Protein AF-A0A345Z9Q2-F1 (afdb_monomer_lite)

Secondary structure (DSSP, 8-state):
-EEEETTEEEEEEEESS-GGG--TT-EEEETTEEEEEEEEEE-STT-EEEEEEEEHHHHHHSGGGG--TT----EEEPPPTT------

Structure (mmCIF, N/CA/C/O backbone):
data_AF-A0A345Z9Q2-F1
#
_entry.id   AF-A0A345Z9Q2-F1
#
loop_
_atom_site.group_PDB
_atom_site.id
_atom_site.type_symbol
_atom_site.label_atom_id
_atom_site.label_alt_id
_atom_site.label_comp_id
_atom_site.label_asym_id
_atom_site.label_entity_id
_atom_site.label_seq_id
_atom_site.pdbx_PDB_ins_code
_atom_site.Cartn_x
_atom_site.Cartn_y
_atom_site.Cartn_z
_atom_site.occupancy
_atom_site.B_iso_or_equiv
_atom_site.auth_seq_id
_atom_site.auth_comp_id
_atom_site.auth_asym_id
_atom_site.auth_atom_id
_atom_site.pdbx_PDB_model_num
ATOM 1 N N . ASP A 1 1 ? -1.124 -5.280 9.890 1.00 91.50 1 ASP A N 1
ATOM 2 C CA . ASP A 1 1 ? -1.691 -4.687 11.123 1.00 91.50 1 ASP A CA 1
AT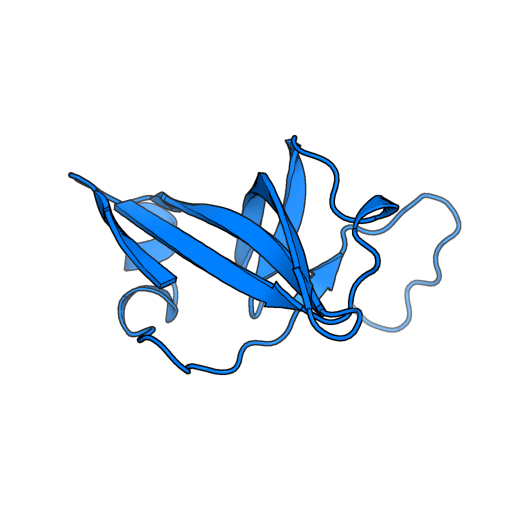OM 3 C C . ASP A 1 1 ? -2.602 -3.536 10.754 1.00 91.50 1 ASP A C 1
ATOM 5 O O . ASP A 1 1 ? -2.437 -2.990 9.669 1.00 91.50 1 ASP A O 1
ATOM 9 N N . ILE A 1 2 ? -3.570 -3.214 11.608 1.00 96.38 2 ILE A N 1
ATOM 10 C CA . ILE A 1 2 ? -4.548 -2.148 11.371 1.00 96.38 2 ILE A CA 1
ATOM 11 C C . ILE A 1 2 ? -4.628 -1.300 12.633 1.00 96.38 2 ILE A C 1
ATOM 13 O O . ILE A 1 2 ? -4.756 -1.846 13.728 1.00 96.38 2 ILE A O 1
ATOM 17 N N . GLN A 1 3 ? -4.542 0.015 12.473 1.00 97.44 3 GLN A N 1
ATOM 18 C CA . GLN A 1 3 ? -4.661 0.984 13.553 1.00 97.44 3 GLN A CA 1
ATOM 19 C C . GLN A 1 3 ? -5.684 2.050 13.163 1.00 97.44 3 GLN A C 1
ATOM 21 O O . GLN A 1 3 ? -5.554 2.693 12.122 1.00 97.44 3 GLN A O 1
ATOM 26 N N . SER A 1 4 ? -6.687 2.257 14.012 1.00 96.06 4 SER A N 1
ATOM 27 C CA . SER A 1 4 ? -7.664 3.329 13.827 1.00 96.06 4 SER A CA 1
ATOM 28 C C . SER A 1 4 ? -7.042 4.694 14.120 1.00 96.06 4 SER A C 1
ATOM 30 O O . SER A 1 4 ? -6.316 4.866 15.100 1.00 96.06 4 SER A O 1
ATOM 32 N N . LEU A 1 5 ? -7.362 5.670 13.277 1.00 96.69 5 LEU A N 1
ATOM 33 C CA . LEU A 1 5 ? -7.060 7.089 13.443 1.00 96.69 5 LEU A CA 1
ATOM 34 C C . LEU A 1 5 ? -8.381 7.853 13.632 1.00 96.69 5 LEU A C 1
ATOM 36 O O . LEU A 1 5 ? -9.460 7.301 13.431 1.00 96.69 5 LEU A O 1
ATOM 40 N N . LYS A 1 6 ? -8.319 9.144 13.986 1.00 95.06 6 LYS A N 1
ATOM 41 C CA . LYS A 1 6 ? -9.521 9.959 14.264 1.00 95.06 6 LYS A CA 1
ATOM 42 C C . LYS A 1 6 ? -10.540 9.967 13.108 1.00 95.06 6 LYS A C 1
ATOM 44 O O . LYS A 1 6 ? -11.738 9.967 13.359 1.00 95.06 6 LYS A O 1
ATOM 49 N N . GLN A 1 7 ? -10.060 10.009 11.866 1.00 95.75 7 GLN A N 1
ATOM 50 C CA . GLN A 1 7 ? -10.869 10.039 10.633 1.00 95.75 7 GLN A CA 1
ATOM 51 C C . GLN A 1 7 ? -10.246 9.160 9.539 1.00 95.75 7 GLN A C 1
ATOM 53 O O . GLN A 1 7 ? -10.341 9.450 8.349 1.00 95.75 7 GLN A O 1
ATOM 58 N N . GLY A 1 8 ? -9.521 8.124 9.949 1.00 97.56 8 GLY A N 1
ATOM 59 C CA . GLY A 1 8 ? -8.729 7.328 9.030 1.00 97.56 8 GLY A CA 1
ATOM 60 C C . GLY A 1 8 ? -8.335 5.986 9.616 1.00 97.56 8 GLY A C 1
ATOM 61 O O . GLY A 1 8 ? -8.622 5.673 10.771 1.00 97.56 8 GLY A O 1
ATOM 62 N N . MET A 1 9 ? -7.637 5.204 8.811 1.00 98.06 9 MET A N 1
ATOM 63 C CA . MET A 1 9 ? -7.053 3.934 9.209 1.00 98.06 9 MET A CA 1
ATOM 64 C C . MET A 1 9 ? -5.630 3.858 8.681 1.00 98.06 9 MET A C 1
ATOM 66 O O . MET A 1 9 ? -5.386 4.076 7.495 1.00 98.06 9 MET A O 1
ATOM 70 N N . ARG A 1 10 ? -4.696 3.494 9.557 1.00 98.50 10 ARG A N 1
ATOM 71 C CA . ARG A 1 10 ? -3.346 3.105 9.165 1.00 98.50 10 ARG A CA 1
ATOM 72 C C . ARG A 1 10 ? -3.305 1.600 8.957 1.00 98.50 10 ARG A C 1
ATOM 74 O O . ARG A 1 10 ? -3.665 0.823 9.844 1.00 98.50 10 ARG A O 1
ATOM 81 N N . LEU A 1 11 ? -2.837 1.191 7.787 1.00 98.50 11 LEU A N 1
ATOM 82 C CA . LEU A 1 11 ? -2.745 -0.202 7.371 1.00 98.50 11 LEU A CA 1
ATOM 83 C C . LEU A 1 11 ? -1.283 -0.563 7.163 1.00 98.50 11 LEU A C 1
ATOM 85 O O . LEU A 1 11 ? -0.580 0.118 6.428 1.00 98.50 11 LEU A O 1
ATOM 89 N N . LYS A 1 12 ? -0.842 -1.665 7.765 1.00 98.19 12 LYS A N 1
ATOM 90 C CA . LYS A 1 12 ? 0.453 -2.295 7.493 1.00 98.19 12 LYS A CA 1
ATOM 91 C C . LYS A 1 12 ? 0.225 -3.566 6.688 1.00 98.19 12 LYS A C 1
ATOM 93 O O . LYS A 1 12 ? -0.317 -4.538 7.226 1.00 98.19 12 LYS A O 1
ATOM 98 N N . ILE A 1 13 ? 0.653 -3.549 5.431 1.00 98.25 13 ILE A N 1
ATOM 99 C CA . ILE A 1 13 ? 0.394 -4.583 4.427 1.00 98.25 13 ILE A CA 1
ATOM 100 C C . ILE A 1 13 ? 1.692 -5.348 4.165 1.00 98.25 13 ILE A C 1
ATOM 102 O O . ILE A 1 13 ? 2.725 -4.755 3.860 1.00 98.25 13 ILE A O 1
ATOM 106 N N . SER A 1 14 ? 1.649 -6.673 4.309 1.00 97.69 14 SER A N 1
ATOM 107 C CA . SER A 1 14 ? 2.764 -7.550 3.936 1.00 97.69 14 SER A CA 1
ATOM 108 C C . SER A 1 14 ? 2.688 -7.896 2.451 1.00 97.69 14 SER A C 1
ATOM 110 O O . SER A 1 14 ? 1.605 -8.120 1.920 1.00 97.69 14 SER A O 1
ATOM 112 N N . THR A 1 15 ? 3.836 -7.937 1.782 1.00 97.38 15 THR A N 1
ATOM 113 C CA . THR A 1 15 ? 3.932 -8.157 0.337 1.00 97.38 15 THR A CA 1
ATOM 114 C C . THR A 1 15 ? 5.220 -8.894 -0.025 1.00 97.38 15 THR A C 1
ATOM 116 O O . THR A 1 15 ? 6.179 -8.923 0.747 1.00 97.38 15 THR A O 1
ATOM 119 N N . ARG A 1 16 ? 5.235 -9.484 -1.221 1.00 96.06 16 ARG A N 1
ATOM 120 C CA . ARG A 1 16 ? 6.427 -10.076 -1.843 1.00 96.06 16 ARG A CA 1
ATOM 121 C C . ARG A 1 16 ? 7.179 -9.102 -2.752 1.00 96.06 16 ARG A C 1
ATOM 123 O O . ARG A 1 16 ? 8.184 -9.491 -3.336 1.00 96.06 16 ARG A O 1
ATOM 130 N N . TYR A 1 17 ? 6.715 -7.858 -2.893 1.00 96.69 17 TYR A N 1
ATOM 131 C CA . TYR A 1 17 ? 7.513 -6.836 -3.563 1.00 96.69 17 TYR A CA 1
ATOM 132 C C . TYR A 1 17 ? 8.849 -6.630 -2.842 1.00 96.69 17 TYR A C 1
ATOM 134 O O . TYR A 1 17 ? 8.920 -6.639 -1.609 1.00 96.69 17 TYR A O 1
ATOM 142 N N . ASP A 1 18 ? 9.906 -6.417 -3.627 1.00 94.62 18 ASP A N 1
ATOM 143 C CA . ASP A 1 18 ? 11.222 -6.070 -3.098 1.00 94.62 18 ASP A CA 1
ATOM 144 C C . ASP A 1 18 ? 11.119 -4.753 -2.318 1.00 94.62 18 ASP A C 1
ATOM 146 O O . ASP A 1 18 ? 10.517 -3.783 -2.792 1.00 94.62 18 ASP A O 1
ATOM 150 N N . LEU A 1 19 ? 11.724 -4.702 -1.132 1.00 94.69 19 LEU A N 1
ATOM 151 C CA . LEU A 1 19 ? 11.752 -3.516 -0.282 1.00 94.69 19 LEU A CA 1
ATOM 152 C C . LEU A 1 19 ? 12.288 -2.275 -1.015 1.00 94.69 19 LEU A C 1
ATOM 154 O O . LEU A 1 19 ? 11.822 -1.166 -0.750 1.00 94.69 19 LEU A O 1
ATOM 158 N N . LYS A 1 20 ? 13.240 -2.441 -1.942 1.00 92.69 20 LYS A N 1
ATOM 159 C CA . LYS A 1 20 ? 13.788 -1.363 -2.782 1.00 92.69 20 LYS A CA 1
ATOM 160 C C . LYS A 1 20 ? 12.737 -0.739 -3.694 1.00 92.69 20 LYS A C 1
ATOM 162 O O . LYS A 1 20 ? 12.875 0.417 -4.060 1.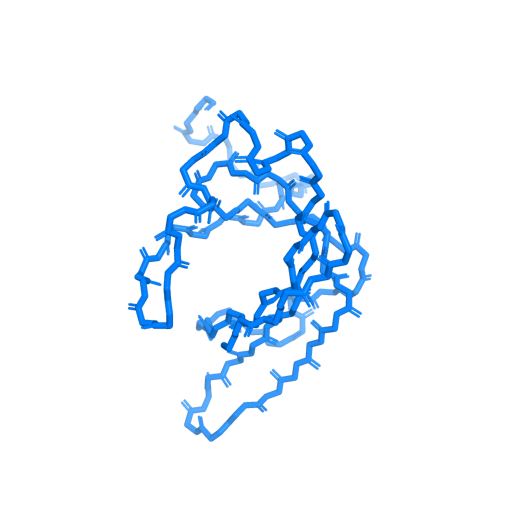00 92.69 20 LYS A O 1
ATOM 167 N N . SER A 1 21 ? 11.697 -1.488 -4.048 1.00 93.06 21 SER A N 1
ATOM 168 C CA . SER A 1 21 ? 10.624 -1.016 -4.924 1.00 93.06 21 SER A CA 1
ATOM 169 C C . SER A 1 21 ? 9.483 -0.294 -4.203 1.00 93.06 21 SER A C 1
ATOM 171 O O . SER A 1 21 ? 8.604 0.254 -4.862 1.00 93.06 21 SER A O 1
ATOM 173 N N . LEU A 1 22 ? 9.485 -0.305 -2.868 1.00 96.56 22 LEU A N 1
ATOM 174 C CA . LEU A 1 22 ? 8.444 0.272 -2.020 1.00 96.56 22 LEU A CA 1
ATOM 175 C C . LEU A 1 22 ? 8.883 1.637 -1.490 1.00 96.56 22 LEU A C 1
ATOM 177 O O . LEU A 1 22 ? 9.049 1.789 -0.293 1.00 96.56 22 LEU A O 1
ATOM 181 N N . GLU A 1 23 ? 9.158 2.619 -2.338 1.00 97.00 23 GLU A N 1
ATOM 182 C CA . GLU A 1 23 ? 9.667 3.921 -1.880 1.00 97.00 23 GLU A CA 1
ATOM 183 C C . GLU A 1 23 ? 8.636 4.693 -1.033 1.00 97.00 23 GLU A C 1
ATOM 185 O O . GLU A 1 23 ? 7.439 4.666 -1.309 1.00 97.00 23 GLU A O 1
ATOM 190 N N . ILE A 1 24 ? 9.093 5.398 0.010 1.00 98.25 24 ILE A N 1
ATOM 191 C CA . ILE A 1 24 ? 8.218 6.298 0.781 1.00 98.25 24 ILE A CA 1
ATOM 192 C C . ILE A 1 24 ? 7.808 7.458 -0.130 1.00 98.25 24 ILE A C 1
ATOM 194 O O . ILE A 1 24 ? 8.654 8.039 -0.805 1.00 98.25 24 ILE A O 1
ATOM 198 N N . GLY A 1 25 ? 6.518 7.785 -0.144 1.00 97.94 25 GLY A N 1
ATOM 199 C CA . GLY A 1 25 ? 5.923 8.758 -1.057 1.00 97.94 25 GLY A CA 1
ATOM 200 C C . GLY A 1 25 ? 5.454 8.161 -2.385 1.00 97.94 25 GLY A C 1
ATOM 201 O O . GLY A 1 25 ? 4.713 8.827 -3.104 1.00 97.94 25 GLY A O 1
ATOM 202 N N . ALA A 1 26 ? 5.817 6.914 -2.707 1.00 97.69 26 ALA A N 1
ATOM 203 C CA . ALA A 1 26 ? 5.296 6.248 -3.893 1.00 97.69 26 ALA A CA 1
ATOM 204 C C . ALA A 1 26 ? 3.817 5.881 -3.719 1.00 97.69 26 ALA A C 1
ATOM 206 O O . ALA A 1 26 ? 3.362 5.529 -2.625 1.00 97.69 26 ALA A O 1
ATOM 207 N N . SER A 1 27 ? 3.086 5.921 -4.829 1.00 98.19 27 SER A N 1
ATOM 208 C CA . SER A 1 27 ? 1.717 5.427 -4.906 1.00 98.19 27 SER A CA 1
ATOM 209 C C . SER A 1 27 ? 1.697 3.920 -5.167 1.00 98.19 27 SER A C 1
ATOM 211 O O . SER A 1 27 ? 2.483 3.383 -5.953 1.00 98.19 27 SER A O 1
ATOM 213 N N . ILE A 1 28 ? 0.782 3.233 -4.492 1.00 98.50 28 ILE A N 1
ATOM 214 C CA . ILE A 1 28 ? 0.514 1.810 -4.670 1.00 98.50 28 ILE A CA 1
ATOM 215 C C . ILE A 1 28 ? -0.994 1.583 -4.595 1.00 98.50 28 ILE A C 1
ATOM 217 O O . ILE A 1 28 ? -1.663 2.033 -3.661 1.00 98.50 28 ILE A O 1
ATOM 221 N N . ALA A 1 29 ? -1.544 0.903 -5.594 1.00 98.56 29 ALA A N 1
ATOM 222 C CA . ALA A 1 29 ? -2.948 0.543 -5.611 1.00 98.56 29 ALA A CA 1
ATOM 223 C C . ALA A 1 29 ? -3.171 -0.671 -4.703 1.00 98.56 29 ALA A C 1
ATOM 225 O O . ALA A 1 29 ? -2.561 -1.726 -4.878 1.00 98.56 29 ALA A O 1
ATOM 226 N N . CYS A 1 30 ? -4.061 -0.513 -3.728 1.00 98.56 30 CYS A N 1
ATOM 227 C CA . CYS A 1 30 ? -4.486 -1.549 -2.794 1.00 98.56 30 CYS A CA 1
ATOM 228 C C . CYS A 1 30 ? -5.923 -1.950 -3.145 1.00 98.56 30 CYS A C 1
ATOM 230 O O . CYS A 1 30 ? -6.862 -1.235 -2.806 1.00 98.56 30 CYS A O 1
ATOM 232 N N . SER A 1 31 ? -6.100 -3.053 -3.876 1.00 98.38 31 SER A N 1
ATOM 233 C CA . SER A 1 31 ? -7.379 -3.467 -4.479 1.00 98.38 31 SER A CA 1
ATOM 234 C C . SER A 1 31 ? -8.072 -2.331 -5.251 1.00 98.38 31 SER A C 1
ATOM 236 O O . SER A 1 31 ? -9.267 -2.101 -5.091 1.00 98.38 31 SER A O 1
ATOM 238 N N . GLY A 1 32 ? -7.302 -1.598 -6.063 1.00 97.94 32 GLY A N 1
ATOM 239 C CA . GLY A 1 32 ? -7.786 -0.465 -6.865 1.00 97.94 32 GLY A CA 1
ATOM 240 C C . GLY A 1 32 ? -7.801 0.887 -6.139 1.00 97.94 32 GLY A C 1
ATOM 241 O O . GLY A 1 32 ? -8.058 1.910 -6.763 1.00 97.94 32 GLY A O 1
ATOM 242 N N . ILE A 1 33 ? -7.489 0.925 -4.841 1.00 98.56 33 ILE A N 1
ATOM 243 C CA . ILE A 1 33 ? -7.455 2.161 -4.051 1.00 98.56 33 ILE A CA 1
ATOM 244 C C . ILE A 1 33 ? -6.028 2.703 -4.064 1.00 98.56 33 ILE A C 1
ATOM 246 O O . ILE A 1 33 ? -5.134 2.108 -3.459 1.00 98.56 33 ILE A O 1
ATOM 250 N N . CYS A 1 34 ? -5.798 3.814 -4.761 1.00 98.50 34 CYS A N 1
ATOM 2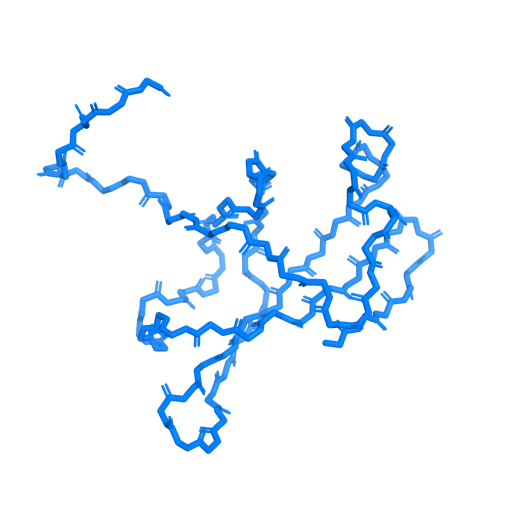51 C CA . CYS A 1 34 ? -4.484 4.449 -4.806 1.00 98.50 34 CYS A CA 1
ATOM 252 C C . CYS A 1 34 ? -4.149 5.075 -3.446 1.00 98.50 34 CYS A C 1
ATOM 254 O O . CYS A 1 34 ? -4.843 5.983 -2.989 1.00 98.50 34 CYS A O 1
ATOM 256 N N . LEU A 1 35 ? -3.092 4.580 -2.798 1.00 98.69 35 LEU A N 1
ATOM 257 C CA . LEU A 1 35 ? -2.629 5.053 -1.495 1.00 98.69 35 LEU A CA 1
ATOM 258 C C . LEU A 1 35 ? -1.126 5.337 -1.523 1.00 98.69 35 LEU A C 1
ATOM 260 O O . LEU A 1 35 ? -0.377 4.747 -2.302 1.00 98.69 35 LEU A O 1
ATOM 264 N N . THR A 1 36 ? -0.682 6.229 -0.641 1.00 98.69 36 THR A N 1
ATOM 265 C CA . THR A 1 36 ? 0.722 6.643 -0.543 1.00 98.69 36 THR A CA 1
ATOM 266 C C . THR A 1 36 ? 1.447 5.854 0.539 1.00 98.69 36 THR A C 1
ATOM 268 O O . THR A 1 36 ? 0.990 5.788 1.682 1.00 98.69 36 THR A O 1
ATOM 271 N N . ILE A 1 37 ? 2.605 5.287 0.198 1.00 98.75 37 ILE A N 1
ATOM 272 C CA . ILE A 1 37 ? 3.482 4.608 1.157 1.00 98.75 37 ILE A CA 1
ATOM 273 C C . ILE A 1 37 ? 4.073 5.639 2.125 1.00 98.75 37 ILE A C 1
ATOM 275 O O . ILE A 1 37 ? 4.795 6.543 1.710 1.00 98.75 37 ILE A O 1
ATOM 279 N N . ILE A 1 38 ? 3.817 5.475 3.422 1.00 98.56 38 ILE A N 1
ATOM 280 C CA . ILE A 1 38 ? 4.336 6.355 4.488 1.00 98.56 38 ILE A CA 1
ATOM 281 C C . ILE A 1 38 ? 5.438 5.702 5.330 1.00 98.56 38 ILE A C 1
ATOM 283 O O . ILE A 1 38 ? 6.194 6.380 6.018 1.00 98.56 38 ILE A O 1
ATOM 287 N N . GLU A 1 39 ? 5.535 4.375 5.293 1.00 98.62 39 GLU A N 1
ATOM 288 C CA . GLU A 1 39 ? 6.518 3.596 6.042 1.00 98.62 39 GLU A CA 1
ATOM 289 C C . GLU A 1 39 ? 6.747 2.267 5.324 1.00 98.62 39 GLU A C 1
ATOM 291 O O . GLU A 1 39 ? 5.874 1.779 4.605 1.00 98.62 39 GLU A O 1
ATOM 296 N N . ARG A 1 40 ? 7.906 1.649 5.529 1.00 98.12 40 ARG A N 1
ATOM 297 C CA . ARG A 1 40 ? 8.257 0.366 4.921 1.00 98.12 40 ARG A CA 1
ATOM 298 C C . ARG A 1 40 ? 9.293 -0.371 5.746 1.00 98.12 40 ARG A C 1
ATOM 300 O O . ARG A 1 40 ? 10.046 0.244 6.497 1.00 98.12 40 ARG A O 1
ATOM 307 N N . GLY A 1 41 ? 9.395 -1.674 5.536 1.00 97.12 41 GLY A N 1
ATOM 308 C CA . GLY A 1 41 ? 10.464 -2.466 6.122 1.00 97.12 41 GLY A CA 1
ATOM 309 C C . GLY A 1 41 ? 10.470 -3.907 5.646 1.00 97.12 41 GLY A C 1
ATOM 310 O O . GLY A 1 41 ? 9.588 -4.351 4.910 1.00 97.12 41 GLY A O 1
ATOM 311 N N . SER A 1 42 ? 11.483 -4.641 6.091 1.00 94.88 42 SER A N 1
ATOM 312 C CA . SER A 1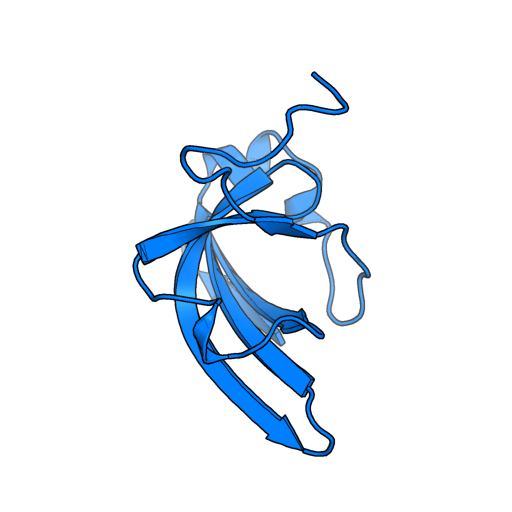 42 ? 11.581 -6.082 5.872 1.00 94.88 42 SER A CA 1
ATOM 313 C C . SER A 1 42 ? 10.988 -6.858 7.053 1.00 94.88 42 SER A C 1
ATOM 315 O O . SER A 1 42 ? 10.914 -6.352 8.177 1.00 94.88 42 SER A O 1
ATOM 317 N N . LYS A 1 43 ? 10.562 -8.090 6.793 1.00 87.00 43 LYS A N 1
ATOM 318 C CA . LYS A 1 43 ? 10.290 -9.159 7.761 1.00 87.00 43 LYS A CA 1
ATOM 319 C C . LYS A 1 43 ? 11.226 -10.340 7.461 1.00 87.00 43 LYS A C 1
ATOM 321 O O . LYS A 1 43 ? 12.025 -10.301 6.528 1.00 87.00 43 LYS A O 1
ATOM 326 N N . HIS A 1 44 ? 11.135 -11.389 8.273 1.00 86.06 44 HIS A N 1
ATOM 327 C CA . HIS A 1 44 ? 11.792 -12.663 7.986 1.00 86.06 44 HIS A CA 1
ATOM 328 C C . HIS A 1 44 ? 11.303 -13.264 6.652 1.00 86.06 44 HIS A C 1
ATOM 330 O O . HIS A 1 44 ? 10.238 -12.902 6.147 1.00 86.06 44 HIS A O 1
ATOM 336 N N . ASP A 1 45 ? 12.108 -14.167 6.088 1.00 86.75 45 ASP A N 1
ATOM 337 C CA . ASP A 1 45 ? 11.782 -14.980 4.907 1.00 86.75 45 ASP A CA 1
ATOM 338 C C . ASP A 1 45 ? 11.491 -14.197 3.614 1.00 86.75 45 ASP A C 1
ATOM 340 O O . ASP A 1 45 ? 10.607 -14.556 2.839 1.00 86.75 45 ASP A O 1
ATOM 344 N N . ASN A 1 46 ? 12.248 -13.122 3.355 1.00 85.62 46 ASN A N 1
ATOM 345 C CA . ASN A 1 46 ? 12.119 -12.282 2.150 1.00 85.62 46 ASN A CA 1
ATOM 346 C C . ASN A 1 46 ? 10.722 -11.661 1.956 1.00 85.62 46 ASN A C 1
ATOM 348 O O . ASN A 1 46 ? 10.330 -11.321 0.839 1.00 85.62 46 ASN A O 1
ATOM 352 N N . ILE A 1 47 ? 9.962 -11.496 3.039 1.00 94.62 47 ILE A N 1
ATOM 353 C CA . ILE A 1 47 ? 8.681 -10.792 3.021 1.00 94.62 47 ILE A CA 1
ATOM 354 C C . ILE A 1 47 ? 8.930 -9.332 3.387 1.00 94.62 47 ILE A C 1
ATOM 356 O O . ILE A 1 47 ? 9.454 -9.031 4.455 1.00 94.62 47 ILE A O 1
ATOM 360 N N . SER A 1 48 ? 8.486 -8.411 2.540 1.00 97.06 48 SER A N 1
ATOM 361 C CA . SER A 1 48 ? 8.495 -6.981 2.846 1.00 97.06 48 SER A CA 1
ATOM 362 C C . SER A 1 48 ? 7.149 -6.548 3.421 1.00 97.06 48 SER A C 1
ATOM 364 O O . SER A 1 48 ? 6.141 -7.263 3.385 1.00 97.06 48 SER A O 1
ATOM 366 N N . TRP A 1 49 ? 7.102 -5.333 3.945 1.00 97.94 49 TRP A N 1
ATOM 367 C CA . TRP A 1 49 ? 5.855 -4.658 4.256 1.00 97.94 49 TRP A CA 1
ATOM 368 C C . TRP A 1 49 ? 5.963 -3.167 3.973 1.00 97.94 49 TRP A C 1
ATOM 370 O O . TRP A 1 49 ? 7.048 -2.585 4.004 1.00 97.94 49 TRP A O 1
ATOM 380 N N . PHE A 1 50 ? 4.812 -2.551 3.750 1.00 98.56 50 PHE A N 1
ATOM 381 C CA . PHE A 1 50 ? 4.656 -1.104 3.698 1.00 98.56 50 PHE A CA 1
ATOM 382 C C . PHE A 1 50 ? 3.440 -0.686 4.527 1.00 98.56 50 PHE A C 1
ATOM 384 O O . PHE A 1 50 ? 2.573 -1.511 4.835 1.00 98.56 50 PHE A O 1
ATOM 391 N N . ALA A 1 51 ? 3.412 0.575 4.945 1.00 98.62 51 ALA A N 1
ATOM 392 C CA . ALA A 1 51 ? 2.272 1.177 5.607 1.00 98.62 51 ALA A CA 1
ATOM 393 C C . ALA A 1 51 ? 1.696 2.317 4.771 1.00 98.62 51 ALA A C 1
ATOM 395 O O . ALA A 1 51 ? 2.436 3.054 4.119 1.00 98.62 51 ALA A O 1
ATOM 396 N N . VAL A 1 52 ? 0.377 2.447 4.830 1.00 98.75 52 VAL A N 1
ATOM 397 C CA . VAL A 1 52 ? -0.417 3.496 4.186 1.00 98.75 52 VAL A CA 1
ATOM 398 C C . VAL A 1 52 ? -1.449 4.023 5.174 1.00 98.75 52 VAL A C 1
ATOM 400 O O . VAL A 1 52 ? -1.805 3.334 6.136 1.00 98.75 52 VAL A O 1
ATOM 403 N N . GLU A 1 53 ? -1.959 5.220 4.915 1.00 98.69 53 GLU A N 1
ATOM 404 C CA . GLU A 1 53 ? -3.087 5.797 5.642 1.00 98.69 53 GLU A CA 1
ATOM 405 C C . GLU A 1 53 ? -4.227 6.074 4.665 1.00 98.69 53 GLU A C 1
ATOM 407 O O . GLU A 1 53 ? -4.044 6.736 3.645 1.00 98.69 53 GLU A O 1
ATOM 412 N N . ALA A 1 54 ? -5.398 5.527 4.975 1.00 98.44 54 ALA A N 1
ATOM 413 C CA . ALA A 1 54 ? -6.633 5.781 4.255 1.00 98.44 54 ALA A CA 1
ATOM 414 C C . ALA A 1 54 ? -7.497 6.729 5.086 1.00 98.44 54 ALA A C 1
ATOM 416 O O . ALA A 1 54 ? -7.783 6.453 6.253 1.00 98.44 54 ALA A O 1
ATOM 417 N N . TRP A 1 55 ? -7.899 7.842 4.483 1.00 98.44 55 TRP 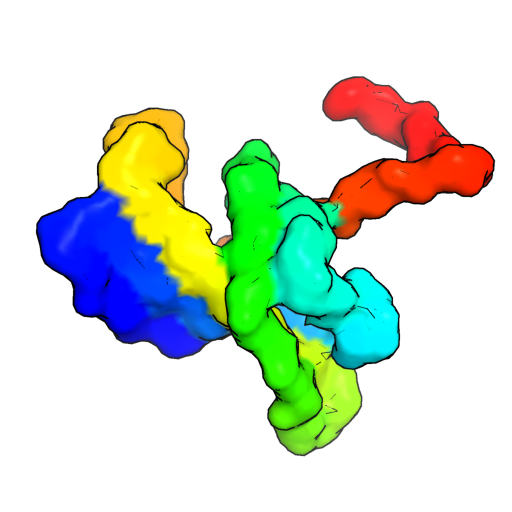A N 1
ATOM 418 C CA . TRP A 1 55 ? -8.710 8.875 5.125 1.00 98.44 55 TRP A CA 1
ATOM 419 C C . TRP A 1 55 ? -10.188 8.736 4.758 1.00 98.44 55 TRP A C 1
ATOM 421 O O . TRP A 1 55 ? -10.564 7.852 3.989 1.00 98.44 55 TRP A O 1
ATOM 431 N N . GLU A 1 56 ? -11.014 9.609 5.334 1.00 98.06 56 GLU A N 1
ATOM 432 C CA . GLU A 1 56 ? -12.480 9.582 5.278 1.00 98.06 56 GLU A CA 1
ATOM 433 C C . GLU A 1 56 ? -13.045 9.194 3.905 1.00 98.06 56 GLU A C 1
ATOM 435 O O . GLU A 1 56 ? -13.805 8.233 3.825 1.00 98.06 56 GLU A O 1
ATOM 440 N N . GLU A 1 57 ? -12.616 9.847 2.825 1.00 98.38 57 GLU A N 1
ATOM 441 C CA . GLU A 1 57 ? -13.185 9.600 1.499 1.00 98.38 57 GLU A CA 1
ATOM 442 C C . GLU A 1 57 ? -12.901 8.179 0.991 1.00 98.38 57 GLU A C 1
ATOM 444 O O . GLU A 1 57 ? -13.810 7.496 0.513 1.00 98.38 57 GLU A O 1
ATOM 449 N N . ALA A 1 58 ? -11.666 7.696 1.158 1.00 98.38 58 ALA A N 1
ATOM 450 C CA . ALA A 1 58 ? -11.291 6.335 0.785 1.00 98.38 58 ALA A CA 1
ATOM 451 C C . ALA A 1 58 ? -12.055 5.303 1.625 1.00 98.38 58 ALA A C 1
ATOM 453 O O . ALA A 1 58 ? -12.513 4.294 1.095 1.00 98.38 58 ALA A O 1
ATOM 454 N N . LEU A 1 59 ? -12.241 5.561 2.921 1.00 98.06 59 LEU A N 1
ATOM 455 C CA . LEU A 1 59 ? -13.030 4.689 3.793 1.00 98.06 59 LEU A CA 1
ATOM 456 C C . LEU A 1 59 ? -14.513 4.676 3.409 1.00 98.06 59 LEU A C 1
ATOM 458 O O . LEU A 1 59 ? -15.143 3.623 3.454 1.00 98.06 59 LEU A O 1
ATOM 462 N N . ARG A 1 60 ? -15.066 5.828 3.022 1.00 98.25 60 ARG A N 1
ATOM 463 C CA . ARG A 1 60 ? -16.483 5.994 2.688 1.00 98.25 60 ARG A CA 1
ATOM 464 C C . ARG A 1 60 ? -16.846 5.410 1.323 1.00 98.25 60 ARG A C 1
ATOM 466 O O . ARG A 1 60 ? -17.946 4.889 1.167 1.00 98.25 60 ARG A O 1
ATOM 473 N N . LEU A 1 61 ? -15.966 5.538 0.330 1.00 98.44 61 LEU A N 1
ATOM 474 C CA . LEU A 1 61 ? -16.264 5.194 -1.067 1.00 98.44 61 LEU A CA 1
ATOM 475 C C . LEU A 1 61 ? -15.796 3.799 -1.492 1.00 98.44 61 LEU A C 1
ATOM 477 O O . LEU A 1 61 ? -16.120 3.364 -2.595 1.00 98.44 61 LEU A O 1
ATOM 481 N N . THR A 1 62 ? -15.031 3.096 -0.657 1.00 98.44 62 THR A N 1
ATOM 482 C CA . THR A 1 62 ? -14.404 1.820 -1.029 1.00 98.44 62 THR A CA 1
ATOM 483 C C . THR A 1 62 ? -14.713 0.723 -0.012 1.00 98.44 62 THR A C 1
ATOM 485 O O . THR A 1 62 ? -15.285 0.965 1.048 1.00 98.44 62 THR A O 1
ATOM 488 N N . ASN A 1 63 ? -14.302 -0.513 -0.306 1.00 96.81 63 ASN A N 1
ATOM 489 C CA . ASN A 1 63 ? -14.466 -1.631 0.625 1.00 96.81 63 ASN A CA 1
ATOM 490 C C . ASN A 1 63 ? -13.441 -1.640 1.781 1.00 96.81 63 ASN A C 1
ATOM 492 O O . ASN A 1 63 ? -13.500 -2.536 2.626 1.00 96.81 63 ASN A O 1
ATOM 496 N N . LEU A 1 64 ? -12.521 -0.666 1.841 1.00 97.69 64 LEU A N 1
ATOM 497 C CA . LEU A 1 64 ? -11.418 -0.638 2.806 1.00 97.69 64 LEU A CA 1
ATOM 498 C C . LEU A 1 64 ? -11.898 -0.583 4.258 1.00 97.69 64 LEU A C 1
ATOM 500 O O . LEU A 1 64 ? -11.275 -1.196 5.123 1.00 97.69 64 LEU A O 1
ATOM 504 N N . ALA A 1 65 ? -13.017 0.094 4.535 1.00 96.38 65 ALA A N 1
ATOM 505 C CA . ALA A 1 65 ? -13.571 0.193 5.888 1.00 96.38 65 ALA A CA 1
ATOM 506 C C . ALA A 1 65 ? -13.923 -1.177 6.503 1.00 96.38 65 ALA A C 1
ATOM 508 O O . ALA A 1 65 ? -13.955 -1.313 7.724 1.00 96.38 65 ALA A O 1
ATOM 509 N N . GLY A 1 66 ? -14.166 -2.195 5.668 1.00 96.62 66 GLY A N 1
ATOM 510 C CA . GLY A 1 66 ? -14.432 -3.568 6.102 1.00 96.62 66 GLY A CA 1
ATOM 511 C C . GLY A 1 66 ? -13.186 -4.450 6.233 1.00 96.62 66 GLY A C 1
ATOM 512 O O . GLY A 1 66 ? -13.311 -5.622 6.588 1.00 96.62 66 GLY A O 1
ATOM 513 N N . TRP A 1 67 ? -11.988 -3.946 5.917 1.00 97.69 67 TRP A N 1
ATOM 514 C CA . TRP A 1 67 ? -10.772 -4.757 5.968 1.00 97.69 67 TRP A CA 1
ATOM 515 C C . TRP A 1 67 ? -10.374 -5.065 7.407 1.00 97.69 67 TRP A C 1
ATOM 517 O O . TRP A 1 67 ? -10.383 -4.210 8.292 1.00 97.69 67 TRP A O 1
ATOM 527 N N . THR A 1 68 ? -9.960 -6.308 7.629 1.00 97.06 68 THR A N 1
ATOM 528 C CA . THR A 1 68 ? -9.512 -6.799 8.931 1.00 97.06 68 THR A CA 1
ATOM 529 C C . THR A 1 68 ? -8.119 -7.408 8.812 1.00 97.06 68 THR A C 1
ATOM 531 O O . THR A 1 68 ? -7.572 -7.600 7.721 1.00 97.06 68 THR A O 1
ATOM 534 N N . LYS A 1 69 ? -7.476 -7.687 9.950 1.00 96.94 69 LYS A N 1
ATOM 535 C CA . LYS A 1 69 ? -6.173 -8.356 9.936 1.00 96.94 69 LYS A CA 1
ATOM 536 C C . LYS A 1 69 ? -6.322 -9.727 9.265 1.00 96.94 69 LYS A C 1
ATOM 538 O O . LYS A 1 69 ? -7.073 -10.565 9.744 1.00 96.94 69 LYS A O 1
ATOM 543 N N . GLY A 1 70 ? -5.556 -9.952 8.199 1.00 96.31 70 GLY A N 1
ATOM 544 C CA . GLY A 1 70 ? -5.591 -11.193 7.420 1.00 96.31 70 GLY A CA 1
ATOM 545 C C . GLY A 1 70 ? -6.364 -11.089 6.105 1.00 96.31 70 GLY A C 1
ATOM 546 O O . GLY A 1 70 ? -6.255 -12.001 5.294 1.00 96.31 70 GLY A O 1
ATOM 547 N N . THR A 1 71 ? -7.075 -9.984 5.845 1.00 97.38 71 THR A N 1
ATOM 548 C CA . THR A 1 71 ? -7.673 -9.728 4.528 1.00 97.38 71 THR A CA 1
ATOM 549 C C . THR A 1 71 ? -6.587 -9.720 3.446 1.00 97.38 71 THR A C 1
ATOM 551 O O . THR A 1 71 ? -5.644 -8.929 3.506 1.00 97.38 71 THR A O 1
ATOM 554 N N . CYS A 1 72 ? -6.721 -10.603 2.455 1.00 97.69 72 CYS A N 1
ATOM 555 C CA . CYS A 1 72 ? -5.897 -10.583 1.251 1.00 97.69 72 CYS A CA 1
ATOM 556 C C . CYS A 1 72 ? -6.425 -9.521 0.284 1.00 97.69 72 CYS A C 1
ATOM 558 O O . CYS A 1 72 ? -7.633 -9.407 0.083 1.00 97.69 72 CYS A O 1
ATOM 560 N N . ILE A 1 73 ? -5.515 -8.760 -0.316 1.00 98.19 73 ILE A N 1
ATOM 561 C CA . ILE A 1 73 ? -5.832 -7.672 -1.242 1.00 98.19 73 ILE A CA 1
ATOM 562 C C . ILE A 1 73 ? -4.944 -7.769 -2.477 1.00 98.19 73 ILE A C 1
ATOM 564 O O . ILE A 1 73 ? -3.815 -8.261 -2.395 1.00 98.19 73 ILE A O 1
ATOM 568 N N . ASN A 1 74 ? -5.447 -7.281 -3.608 1.00 98.50 74 ASN A N 1
ATOM 569 C CA . ASN A 1 74 ? -4.638 -7.141 -4.812 1.00 98.50 74 ASN A CA 1
ATOM 570 C C . ASN A 1 74 ? -3.704 -5.943 -4.644 1.00 98.50 74 ASN A C 1
ATOM 572 O O . ASN A 1 74 ? -4.080 -4.947 -4.026 1.00 98.50 74 ASN A O 1
ATOM 576 N N . LEU A 1 75 ? -2.496 -6.032 -5.192 1.00 98.38 75 LEU A N 1
ATOM 577 C CA . LEU A 1 75 ? -1.527 -4.943 -5.166 1.00 98.38 75 LEU A CA 1
ATOM 578 C C . LEU A 1 75 ? -1.031 -4.669 -6.578 1.00 98.38 75 LEU A C 1
ATOM 580 O O . LEU A 1 75 ? -0.695 -5.604 -7.302 1.00 98.38 75 LEU A O 1
ATOM 584 N N . GLU A 1 76 ? -0.941 -3.392 -6.925 1.00 98.06 76 GLU A N 1
ATOM 585 C CA . GLU A 1 76 ? -0.358 -2.937 -8.182 1.00 98.06 76 GLU A CA 1
ATOM 586 C C . GLU A 1 76 ? 0.459 -1.667 -7.934 1.00 98.06 76 GLU A C 1
ATOM 588 O O . GLU A 1 76 ? 0.044 -0.767 -7.202 1.00 98.06 76 GLU A O 1
ATOM 593 N N . ARG A 1 77 ? 1.669 -1.614 -8.493 1.00 96.94 77 ARG A N 1
ATOM 594 C CA . ARG A 1 77 ? 2.541 -0.439 -8.380 1.00 96.94 77 ARG A CA 1
ATOM 595 C C . ARG A 1 77 ? 2.163 0.580 -9.444 1.00 96.94 77 ARG A C 1
ATOM 597 O O . ARG A 1 77 ? 1.733 0.194 -10.524 1.00 96.94 77 ARG A O 1
ATOM 604 N N . SER A 1 78 ? 2.422 1.857 -9.174 1.00 95.38 78 SER A N 1
ATOM 605 C CA . SER A 1 78 ? 2.331 2.874 -10.218 1.00 95.38 78 SER A CA 1
ATOM 606 C C . SER A 1 78 ? 3.217 2.538 -11.411 1.00 95.38 78 SER A C 1
ATOM 608 O O . SER A 1 78 ? 4.373 2.132 -11.252 1.00 95.38 78 SER A O 1
ATOM 610 N N . LEU A 1 79 ? 2.655 2.765 -12.592 1.00 94.62 79 LEU A N 1
ATOM 611 C CA . LEU A 1 79 ? 3.319 2.591 -13.870 1.00 94.62 79 LEU A CA 1
ATOM 612 C C . LEU A 1 79 ? 4.533 3.525 -13.991 1.00 94.62 79 LEU A C 1
ATOM 614 O O . LEU A 1 79 ? 4.460 4.705 -13.636 1.00 94.62 79 LEU A O 1
ATOM 618 N N . LYS A 1 80 ? 5.651 3.006 -14.499 1.00 93.31 80 LYS A N 1
ATOM 619 C CA . LYS A 1 80 ? 6.837 3.790 -14.862 1.00 93.31 80 LYS A CA 1
ATOM 620 C C . LYS A 1 80 ? 6.879 4.024 -16.368 1.00 93.31 80 LYS A C 1
ATOM 622 O O . LYS A 1 80 ? 6.312 3.270 -17.153 1.00 93.31 80 LYS A O 1
ATOM 627 N N . LEU A 1 81 ? 7.588 5.072 -16.789 1.00 93.88 81 LEU A N 1
ATOM 628 C CA . LEU A 1 81 ? 7.819 5.312 -18.211 1.00 93.88 81 LEU A CA 1
ATOM 629 C C . LEU A 1 81 ? 8.542 4.108 -18.833 1.00 93.88 81 LEU A C 1
ATOM 631 O O . LEU A 1 81 ? 9.627 3.742 -18.383 1.00 93.88 81 LEU A O 1
ATOM 635 N N . GLY A 1 82 ? 7.944 3.545 -19.882 1.00 94.69 82 GLY A N 1
ATOM 636 C CA . GLY A 1 82 ? 8.461 2.368 -20.581 1.00 94.69 82 GLY A CA 1
ATOM 637 C C . GLY A 1 82 ? 7.901 1.032 -20.088 1.00 94.69 82 GLY A C 1
ATOM 638 O O . GLY A 1 82 ? 8.197 0.017 -20.712 1.00 94.69 82 GLY A O 1
ATOM 639 N N . ASP A 1 83 ? 7.085 1.017 -19.030 1.00 96.06 83 ASP A N 1
ATOM 640 C CA . ASP A 1 83 ? 6.320 -0.176 -18.661 1.00 96.06 83 ASP A CA 1
ATOM 641 C C . ASP A 1 83 ? 5.215 -0.445 -19.702 1.00 96.06 83 ASP A C 1
ATOM 643 O O . ASP A 1 83 ? 4.646 0.474 -20.300 1.00 96.06 83 ASP A O 1
ATOM 647 N N . GLU A 1 84 ? 4.905 -1.723 -19.915 1.00 96.00 84 GLU A N 1
ATOM 648 C CA . GLU A 1 84 ? 3.809 -2.156 -20.782 1.00 96.00 84 GLU A CA 1
ATOM 649 C C . GLU A 1 84 ? 2.443 -1.798 -20.173 1.00 96.00 84 GLU A C 1
ATOM 651 O O . GLU A 1 84 ? 2.208 -1.998 -18.981 1.00 96.00 84 GLU A O 1
ATOM 656 N N . ILE A 1 85 ? 1.513 -1.332 -21.011 1.00 94.88 85 ILE A N 1
ATOM 657 C CA . ILE A 1 85 ? 0.103 -1.144 -20.650 1.00 94.88 85 ILE A CA 1
ATOM 658 C C . ILE A 1 85 ? -0.686 -2.320 -21.231 1.00 94.88 85 ILE A C 1
ATOM 660 O O . ILE A 1 85 ? -1.132 -2.274 -22.375 1.00 94.88 85 ILE A O 1
ATOM 664 N N . GLY A 1 86 ? -0.808 -3.397 -20.451 1.00 95.31 86 GLY A N 1
AT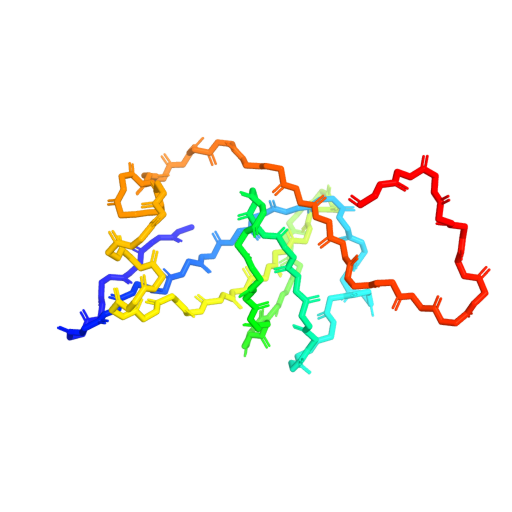OM 665 C CA . GLY A 1 86 ? -1.527 -4.608 -20.873 1.00 95.31 86 GLY A CA 1
ATOM 666 C C . GLY A 1 86 ? -3.045 -4.567 -20.638 1.00 95.31 86 GLY A C 1
ATOM 667 O O . GLY A 1 86 ? -3.783 -5.316 -21.274 1.00 95.31 86 GLY A O 1
ATOM 668 N N . GLY A 1 87 ? -3.512 -3.718 -19.718 1.00 93.50 87 GLY A N 1
ATOM 669 C CA . GLY A 1 87 ? -4.925 -3.534 -19.363 1.00 93.50 87 GLY A CA 1
ATOM 670 C C . GLY A 1 87 ? -5.448 -2.137 -19.709 1.00 93.50 87 GLY A C 1
ATOM 671 O O . GLY A 1 87 ? -5.000 -1.529 -20.681 1.00 93.50 87 GLY A O 1
ATOM 672 N N . HIS A 1 88 ? -6.389 -1.633 -18.903 1.00 86.69 88 HIS A N 1
ATOM 673 C CA . HIS A 1 88 ? -6.924 -0.269 -18.985 1.00 86.69 88 HIS A CA 1
ATOM 674 C C . HIS A 1 88 ? -7.024 0.386 -17.602 1.00 86.69 88 HIS A C 1
ATOM 676 O O . HIS A 1 88 ? -7.321 -0.346 -16.625 1.00 86.69 88 HIS A O 1
#

Foldseek 3Di:
DWDDDPFKIKDKDKDLDQQVQQDAQFWKQWQNNTWGFHAWDDDPPSIIITMTMGGNVCCPPDCVVVDDPPDDTDMDGDDDPPDDDPDD

Sequence (88 aa):
DIQSLKQGMRLKISTRYDLKSLEIGASIACSGICLTIIERGSKHDNISWFAVEAWEEALRLTNLAGWTKGTCINLERSLKLGDEIGGH

Radius of gyration: 13.25 Å; chains: 1; bounding box: 30×25×35 Å

pLDDT: mean 96.46, std 2.95, range [85.62, 98.75]